Protein AF-T1CF72-F1 (afdb_monomer_lite)

Sequence (115 aa):
MRPLRALSLDLDDTLWPVEPAIAAAEASLHDWLHAHAPAVAAAWPPPAMRELRVRIAQHCPEIAHDFSAQRRLSLAHALRACGADEAQAEPAFEAFFAARNRVVLYDDALPALTR

InterPro domains:
  IPR036412 HAD-like superfamily [SSF56784] (4-114)

pLDDT: mean 96.73, std 4.15, range [68.44, 98.81]

Radius of gyration: 17.57 Å; chains: 1; bounding box: 34×33×55 Å

Secondary structure (DSSP, 8-state):
-PPP-------BTTTB-HHHHHHHHHHHHHHHHHHH-HHHHHHS-HHHHHHHHHHHHHH-GGGTT-HHHHHHHHHHHHHHHTT--GGGHHHHHHHHHHHHT-----TTHHHHHT-

Structure (mmCIF, N/CA/C/O backbone):
data_AF-T1CF72-F1
#
_entry.id   AF-T1CF72-F1
#
loop_
_atom_site.group_PDB
_atom_site.id
_atom_site.type_symbol
_atom_site.label_atom_id
_atom_site.label_alt_id
_atom_site.label_comp_id
_atom_site.label_asym_id
_atom_site.label_entity_id
_atom_site.label_seq_id
_atom_site.pdbx_PDB_ins_code
_atom_site.Cartn_x
_atom_site.Cartn_y
_atom_site.Cartn_z
_atom_site.occupancy
_atom_site.B_iso_or_equiv
_atom_site.auth_seq_id
_atom_site.auth_comp_id
_atom_site.auth_asym_id
_atom_site.auth_atom_id
_atom_site.pdbx_PDB_model_num
ATOM 1 N N . MET A 1 1 ? -17.288 19.754 35.972 1.00 68.44 1 MET A N 1
ATOM 2 C CA . MET A 1 1 ? -16.593 19.456 34.695 1.00 68.44 1 MET A CA 1
ATOM 3 C C . MET A 1 1 ? -17.600 19.573 33.560 1.00 68.44 1 MET A C 1
ATOM 5 O O . MET A 1 1 ? -18.758 19.247 33.787 1.00 68.44 1 MET A O 1
ATOM 9 N N . ARG A 1 2 ? -17.214 20.088 32.385 1.00 83.44 2 ARG A N 1
ATOM 10 C CA . ARG A 1 2 ? -18.114 20.132 31.215 1.00 83.44 2 ARG A CA 1
ATOM 11 C C . ARG A 1 2 ? -18.172 18.743 30.553 1.00 83.44 2 ARG A C 1
ATOM 13 O O . ARG A 1 2 ? -17.151 18.061 30.573 1.00 83.44 2 ARG A O 1
ATOM 20 N N . PRO A 1 3 ? -19.318 18.323 29.989 1.00 89.38 3 PRO A N 1
ATOM 21 C CA . PRO A 1 3 ? -19.439 17.018 29.340 1.00 89.38 3 PRO A CA 1
ATOM 22 C C . PRO A 1 3 ? -18.600 16.953 28.056 1.00 89.38 3 PRO A C 1
ATOM 24 O O . PRO A 1 3 ? -18.564 17.925 27.297 1.00 89.38 3 PRO A O 1
ATOM 27 N N . LEU A 1 4 ? -17.956 15.806 27.806 1.00 92.25 4 LEU A N 1
ATOM 28 C CA . LEU A 1 4 ? -17.297 15.509 26.531 1.00 92.25 4 LEU A CA 1
ATOM 29 C C . LEU A 1 4 ? -18.360 15.461 25.424 1.00 92.25 4 LEU A C 1
ATOM 31 O O . LEU A 1 4 ? -19.431 14.888 25.613 1.00 92.25 4 LEU A O 1
ATOM 35 N N . ARG A 1 5 ? -18.089 16.104 24.287 1.00 94.25 5 ARG A N 1
ATOM 36 C CA . ARG A 1 5 ? -19.055 16.227 23.180 1.00 94.25 5 ARG A CA 1
ATOM 37 C C . ARG A 1 5 ? -18.635 15.488 21.917 1.00 94.25 5 ARG A C 1
ATOM 39 O O . ARG A 1 5 ? -19.494 15.229 21.084 1.00 94.25 5 ARG A O 1
ATOM 46 N N . ALA A 1 6 ? -17.348 15.193 21.774 1.00 94.50 6 ALA A N 1
ATOM 47 C CA . ALA A 1 6 ? -16.785 14.523 20.614 1.00 94.50 6 ALA A CA 1
ATOM 48 C C . ALA A 1 6 ? -15.482 13.809 20.992 1.00 94.50 6 ALA A C 1
ATOM 50 O O . ALA A 1 6 ? -14.783 14.238 21.914 1.00 94.50 6 ALA A O 1
ATOM 51 N N . LEU A 1 7 ? -15.171 12.757 20.238 1.00 93.31 7 LEU A N 1
ATOM 52 C CA . LEU A 1 7 ? -13.917 12.017 20.268 1.00 93.31 7 LEU A CA 1
ATOM 53 C C . LEU A 1 7 ? -13.489 11.779 18.816 1.00 93.31 7 LEU A C 1
ATOM 55 O O . LEU A 1 7 ? -14.294 11.314 18.013 1.00 93.31 7 LEU A O 1
ATOM 59 N N . SER A 1 8 ? -12.247 12.114 18.479 1.00 96.00 8 SER A N 1
ATOM 60 C CA . SER A 1 8 ? -11.608 11.716 17.223 1.00 96.00 8 SER A CA 1
ATOM 61 C C . SER A 1 8 ? -10.592 10.627 17.524 1.00 96.00 8 SER A C 1
ATOM 63 O O . SER A 1 8 ? -9.811 10.773 18.465 1.00 96.00 8 SER A O 1
ATOM 65 N N . LEU A 1 9 ? -10.596 9.569 16.725 1.00 96.62 9 LEU A N 1
ATOM 66 C CA . LEU A 1 9 ? -9.673 8.453 16.857 1.00 96.62 9 LEU A CA 1
ATOM 67 C C . LEU A 1 9 ? -8.831 8.366 15.595 1.00 96.62 9 LEU A C 1
ATOM 69 O O . LEU A 1 9 ? -9.354 8.507 14.488 1.00 96.62 9 LEU A O 1
ATOM 73 N N . ASP A 1 10 ? -7.539 8.140 15.790 1.00 97.00 10 ASP A N 1
ATOM 74 C CA . ASP A 1 10 ? -6.690 7.634 14.725 1.00 97.00 10 ASP A CA 1
ATOM 75 C C . ASP A 1 10 ? -7.013 6.150 14.458 1.00 97.00 10 ASP A C 1
ATOM 77 O O . ASP A 1 10 ? -7.772 5.519 15.201 1.00 97.00 10 ASP A O 1
ATOM 81 N N . LEU A 1 11 ? -6.482 5.605 13.368 1.00 97.44 11 LEU A N 1
ATOM 82 C CA . LEU A 1 11 ? -6.747 4.243 12.921 1.00 97.44 11 LEU A CA 1
ATOM 83 C C . LEU A 1 11 ? -5.546 3.325 13.150 1.00 97.44 11 LEU A C 1
ATOM 85 O O . LE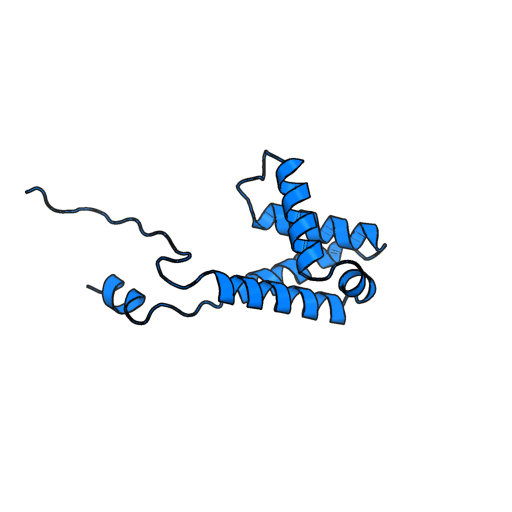U A 1 11 ? -5.612 2.398 13.959 1.00 97.44 11 LEU A O 1
ATOM 89 N N . ASP A 1 12 ? -4.462 3.581 12.422 1.00 97.62 12 ASP A N 1
ATOM 90 C CA . ASP A 1 12 ? -3.264 2.748 12.418 1.00 97.62 12 ASP A CA 1
ATOM 91 C C . ASP A 1 12 ? -2.579 2.816 13.791 1.00 97.62 12 ASP A C 1
ATOM 93 O O . ASP A 1 12 ? -2.424 3.884 14.374 1.00 97.62 12 ASP A O 1
ATOM 97 N N . ASP A 1 13 ? -2.245 1.655 14.353 1.00 97.94 13 ASP A N 1
ATOM 98 C CA . ASP A 1 13 ? -1.724 1.486 15.717 1.00 97.94 13 ASP A CA 1
ATOM 99 C C . ASP A 1 13 ? -2.628 2.045 16.837 1.00 97.94 13 ASP A C 1
ATOM 101 O O . ASP A 1 13 ? -2.227 2.094 17.999 1.00 97.94 13 ASP A O 1
ATOM 105 N N . THR A 1 14 ? -3.885 2.371 16.514 1.00 97.50 14 THR A N 1
ATOM 106 C CA . THR A 1 14 ? -4.930 2.757 17.476 1.00 97.50 14 THR A CA 1
ATOM 107 C C . THR A 1 14 ? -6.049 1.720 17.530 1.00 97.50 14 THR A C 1
ATOM 109 O O . THR A 1 14 ? -6.382 1.231 18.604 1.00 97.50 14 THR A O 1
ATOM 112 N N . LEU A 1 15 ? -6.624 1.350 16.382 1.00 97.88 15 LEU A N 1
ATOM 113 C CA . LEU A 1 15 ? -7.706 0.361 16.283 1.00 97.88 15 LEU A CA 1
ATOM 114 C C . LEU A 1 15 ? -7.213 -1.018 15.818 1.00 97.88 15 LEU A C 1
ATOM 116 O O . LEU A 1 15 ? -7.899 -2.017 16.036 1.00 97.88 15 LEU A O 1
ATOM 120 N N . TRP A 1 16 ? -6.044 -1.077 15.181 1.00 98.25 16 TRP A N 1
ATOM 121 C CA . TRP A 1 16 ? -5.377 -2.295 14.713 1.00 98.25 16 TRP A CA 1
ATOM 122 C C . TRP A 1 16 ? -3.863 -2.064 14.594 1.00 98.25 16 TRP A C 1
ATOM 124 O O . TRP A 1 16 ? -3.447 -0.920 14.402 1.00 98.25 16 TRP A O 1
ATOM 134 N N . PRO A 1 17 ? -3.025 -3.116 14.636 1.00 98.06 17 PRO A N 1
ATOM 135 C CA . PRO A 1 17 ? -1.603 -2.988 14.329 1.00 98.06 17 PRO A CA 1
ATOM 136 C C . PRO A 1 17 ? -1.393 -2.745 12.825 1.00 98.06 17 PRO A C 1
ATOM 138 O O . PRO A 1 17 ? -1.928 -3.477 11.986 1.00 98.06 17 PRO A O 1
ATOM 141 N N . VAL A 1 18 ? -0.605 -1.731 12.461 1.00 97.88 18 VAL A N 1
ATOM 142 C CA . VAL A 1 18 ? -0.425 -1.333 11.050 1.00 97.88 18 VAL A CA 1
ATOM 143 C C . VAL A 1 18 ? 0.522 -2.251 10.275 1.00 97.88 18 VAL A C 1
ATOM 145 O O . VAL A 1 18 ? 0.298 -2.528 9.094 1.00 97.88 18 VAL A O 1
ATOM 148 N N . GLU A 1 19 ? 1.577 -2.742 10.925 1.00 97.81 19 GLU A N 1
ATOM 149 C CA . GLU A 1 19 ? 2.673 -3.459 10.259 1.00 97.81 19 GLU A CA 1
ATOM 150 C C . GLU A 1 19 ? 2.205 -4.737 9.534 1.00 97.81 19 GLU A C 1
ATOM 152 O O . GLU A 1 19 ? 2.476 -4.846 8.331 1.00 97.81 19 GLU A O 1
ATOM 157 N N . PRO A 1 20 ? 1.390 -5.625 10.145 1.00 97.81 20 PRO A N 1
ATOM 158 C CA . PRO A 1 20 ? 0.900 -6.820 9.457 1.00 97.81 20 PRO A CA 1
ATOM 159 C C . PRO A 1 20 ? 0.002 -6.496 8.256 1.00 97.81 20 PRO A C 1
ATOM 161 O O . PRO A 1 20 ? 0.052 -7.188 7.237 1.00 97.81 20 PRO A O 1
ATOM 164 N N . ALA A 1 21 ? -0.801 -5.429 8.347 1.00 97.81 21 ALA A N 1
ATOM 165 C CA . ALA A 1 21 ? -1.681 -5.003 7.261 1.00 97.81 21 ALA A CA 1
ATOM 166 C C . ALA A 1 21 ? -0.879 -4.489 6.055 1.00 97.81 21 ALA A C 1
ATOM 168 O O . ALA A 1 21 ? -1.195 -4.812 4.908 1.00 97.81 21 ALA A O 1
ATOM 169 N N . ILE A 1 22 ? 0.191 -3.726 6.301 1.00 97.88 22 ILE A N 1
ATOM 170 C CA . ILE A 1 22 ? 1.087 -3.246 5.244 1.00 97.88 22 ILE A CA 1
ATOM 171 C C . ILE A 1 22 ? 1.882 -4.400 4.630 1.00 97.88 22 ILE A C 1
ATOM 173 O O . ILE A 1 22 ? 1.941 -4.491 3.403 1.00 97.88 22 ILE A O 1
ATOM 177 N N . ALA A 1 23 ? 2.430 -5.307 5.442 1.00 97.88 23 ALA A N 1
ATOM 178 C CA . ALA A 1 23 ? 3.168 -6.467 4.950 1.00 97.88 23 ALA A CA 1
ATOM 179 C C . ALA A 1 23 ? 2.295 -7.353 4.041 1.00 97.88 23 ALA A C 1
ATOM 181 O O . ALA A 1 23 ? 2.714 -7.712 2.938 1.00 97.88 23 ALA A O 1
ATOM 182 N N . ALA A 1 24 ? 1.053 -7.637 4.451 1.00 98.12 24 ALA A N 1
ATOM 183 C CA . ALA A 1 24 ? 0.096 -8.390 3.641 1.00 98.12 24 ALA A CA 1
ATOM 184 C C . ALA A 1 24 ? -0.277 -7.659 2.339 1.00 98.12 24 ALA A C 1
ATOM 186 O O . ALA A 1 24 ? -0.425 -8.289 1.290 1.00 98.12 24 ALA A O 1
ATOM 187 N N . ALA A 1 25 ? -0.409 -6.332 2.382 1.00 98.62 25 ALA A N 1
ATOM 188 C CA . ALA A 1 25 ? -0.709 -5.533 1.200 1.00 98.62 25 ALA A CA 1
ATOM 189 C C . ALA A 1 25 ? 0.438 -5.521 0.185 1.00 98.62 25 ALA A C 1
ATOM 191 O O . ALA A 1 25 ? 0.209 -5.648 -1.018 1.00 98.62 25 ALA A O 1
ATOM 192 N N . GLU A 1 26 ? 1.677 -5.404 0.655 1.00 98.44 26 GLU A N 1
ATOM 193 C CA . GLU A 1 26 ? 2.863 -5.439 -0.201 1.00 98.44 26 GLU A CA 1
ATOM 194 C C . GLU A 1 26 ? 3.108 -6.832 -0.791 1.00 98.44 26 GLU A C 1
ATOM 196 O O . GLU A 1 26 ? 3.501 -6.923 -1.953 1.00 98.44 26 GLU A O 1
ATOM 201 N N . ALA A 1 27 ? 2.811 -7.900 -0.043 1.00 98.44 27 ALA A N 1
ATOM 202 C CA . ALA A 1 27 ? 2.809 -9.263 -0.572 1.00 98.44 27 ALA A CA 1
ATOM 203 C C . ALA A 1 27 ? 1.746 -9.438 -1.671 1.00 98.44 27 ALA A C 1
ATOM 205 O O . ALA A 1 27 ? 2.082 -9.844 -2.776 1.00 98.44 27 ALA A O 1
ATOM 206 N N . SER A 1 28 ? 0.500 -9.016 -1.419 1.00 98.69 28 SER A N 1
ATOM 207 C CA . SER A 1 28 ? -0.600 -9.059 -2.400 1.00 98.69 28 SER A CA 1
ATOM 208 C C . SER A 1 28 ? -0.255 -8.319 -3.698 1.00 98.69 28 SER A C 1
ATOM 210 O O . SER A 1 28 ? -0.504 -8.812 -4.797 1.00 98.69 28 SER A O 1
ATOM 212 N N . LEU A 1 29 ? 0.373 -7.145 -3.583 1.00 98.75 29 LEU A N 1
ATOM 213 C CA . LEU A 1 29 ? 0.873 -6.399 -4.735 1.00 98.75 29 LEU A CA 1
ATOM 214 C C . LEU A 1 29 ? 1.956 -7.171 -5.496 1.00 98.75 29 LEU A C 1
ATOM 216 O O . LEU A 1 29 ? 1.930 -7.227 -6.724 1.00 98.75 29 LEU A O 1
ATOM 220 N N . HIS A 1 30 ? 2.927 -7.731 -4.779 1.00 98.69 30 HIS A N 1
ATOM 221 C CA . HIS A 1 30 ? 4.021 -8.465 -5.398 1.00 98.69 30 HIS A CA 1
ATOM 222 C C . HIS A 1 30 ? 3.529 -9.732 -6.106 1.00 98.69 30 HIS A C 1
ATOM 224 O O . HIS A 1 30 ? 3.935 -9.976 -7.239 1.00 98.69 30 HIS A O 1
ATOM 230 N N . ASP A 1 31 ? 2.597 -10.471 -5.504 1.00 98.69 31 ASP A N 1
ATOM 231 C CA . ASP A 1 31 ? 1.954 -11.639 -6.113 1.00 98.69 31 ASP A CA 1
ATOM 232 C C . ASP A 1 31 ? 1.182 -11.250 -7.379 1.00 98.69 31 ASP A C 1
ATOM 234 O O . ASP A 1 31 ? 1.282 -11.913 -8.415 1.00 98.69 31 ASP A O 1
ATOM 238 N N . TRP A 1 32 ? 0.456 -10.127 -7.331 1.00 98.69 32 TRP A N 1
ATOM 239 C CA . TRP A 1 32 ? -0.238 -9.598 -8.500 1.00 98.69 32 TRP A CA 1
ATOM 240 C C . TRP A 1 32 ? 0.745 -9.270 -9.630 1.00 98.69 32 TRP A C 1
ATOM 242 O O . TRP A 1 32 ? 0.538 -9.694 -10.770 1.00 98.69 32 TRP A O 1
ATOM 252 N N . LEU A 1 33 ? 1.844 -8.575 -9.321 1.00 98.62 33 LEU A N 1
ATOM 253 C CA . LEU A 1 33 ? 2.895 -8.265 -10.292 1.00 98.62 33 LEU A CA 1
ATOM 254 C C . LEU A 1 33 ? 3.556 -9.538 -10.823 1.00 98.62 33 LEU A C 1
ATOM 256 O O . LEU A 1 33 ? 3.843 -9.617 -12.011 1.00 98.62 33 LEU A O 1
ATOM 260 N N . HIS A 1 34 ? 3.770 -10.551 -9.989 1.00 98.38 34 HIS A N 1
ATOM 261 C CA . HIS A 1 34 ? 4.361 -11.813 -10.422 1.00 98.38 34 HIS A CA 1
ATOM 262 C C . HIS A 1 34 ? 3.474 -12.528 -11.453 1.00 98.38 34 HIS A C 1
ATOM 264 O O . HIS A 1 34 ? 3.984 -13.137 -12.394 1.00 98.38 34 HIS A O 1
ATOM 270 N N . ALA A 1 35 ? 2.151 -12.435 -11.308 1.00 98.31 35 ALA A N 1
ATOM 271 C CA . ALA A 1 35 ? 1.198 -13.037 -12.235 1.00 98.31 35 ALA A CA 1
ATOM 272 C C . ALA A 1 35 ? 1.027 -12.246 -13.548 1.00 98.31 35 ALA A C 1
ATOM 274 O O . ALA A 1 35 ? 0.877 -12.858 -14.604 1.00 98.31 35 ALA A O 1
ATOM 275 N N . HIS A 1 36 ? 1.056 -10.909 -13.502 1.00 98.00 36 HIS A N 1
ATOM 276 C CA . HIS A 1 36 ? 0.675 -10.061 -14.647 1.00 98.00 36 HIS A CA 1
ATOM 277 C C . HIS A 1 36 ? 1.852 -9.331 -15.310 1.00 98.00 36 HIS A C 1
ATOM 279 O O . HIS A 1 36 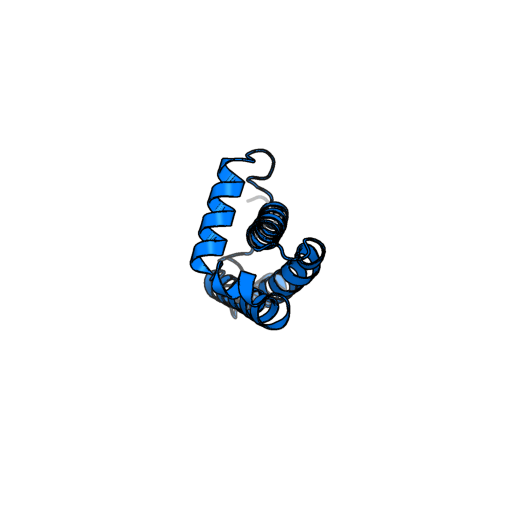? 1.795 -9.003 -16.493 1.00 98.00 36 HIS A O 1
ATOM 285 N N . ALA A 1 37 ? 2.931 -9.082 -14.570 1.00 97.69 37 ALA A N 1
ATOM 286 C CA . ALA A 1 37 ? 4.118 -8.361 -15.023 1.00 97.69 37 ALA A CA 1
ATOM 287 C C . ALA A 1 37 ? 5.397 -8.934 -14.368 1.00 97.69 37 ALA A C 1
ATOM 289 O O . ALA A 1 37 ? 6.086 -8.230 -13.623 1.00 97.69 37 ALA A O 1
ATOM 290 N N . PRO A 1 38 ? 5.757 -10.207 -14.630 1.00 98.00 38 PRO A N 1
ATOM 291 C CA . PRO A 1 38 ? 6.817 -10.911 -13.898 1.00 98.00 38 PRO A CA 1
ATOM 292 C C . PRO A 1 38 ? 8.189 -10.225 -13.975 1.00 98.00 38 PRO A C 1
ATOM 294 O O . PRO A 1 38 ? 8.948 -10.252 -13.009 1.00 98.00 38 PRO A O 1
ATOM 297 N N . ALA A 1 39 ? 8.498 -9.546 -15.087 1.00 98.19 39 ALA A N 1
ATOM 298 C CA . ALA A 1 39 ? 9.719 -8.748 -15.210 1.00 98.19 39 ALA A CA 1
ATOM 299 C C . ALA A 1 39 ? 9.760 -7.578 -14.206 1.00 98.19 39 ALA A C 1
ATOM 301 O O . ALA A 1 39 ? 10.812 -7.285 -13.639 1.00 98.19 39 ALA A O 1
ATOM 302 N N . VAL A 1 40 ? 8.611 -6.947 -13.941 1.00 98.56 40 VAL A N 1
ATOM 303 C CA . VAL A 1 40 ? 8.470 -5.873 -12.946 1.00 98.56 40 VAL A CA 1
ATOM 304 C C . VAL A 1 40 ? 8.592 -6.443 -11.541 1.00 98.56 40 VAL A C 1
ATOM 306 O O . VAL A 1 40 ? 9.312 -5.874 -10.729 1.00 98.56 40 VAL A O 1
ATOM 309 N N . ALA A 1 41 ? 7.949 -7.582 -11.260 1.00 98.44 41 ALA A N 1
ATOM 310 C CA . ALA A 1 41 ? 8.065 -8.251 -9.964 1.00 98.44 41 ALA A CA 1
ATOM 311 C C . ALA A 1 41 ? 9.524 -8.599 -9.630 1.00 98.44 41 ALA A C 1
ATOM 313 O O . ALA A 1 41 ? 9.979 -8.340 -8.517 1.00 98.44 41 ALA A O 1
ATOM 314 N N . ALA A 1 42 ? 10.274 -9.124 -10.603 1.00 98.44 42 ALA A N 1
ATOM 315 C CA . ALA A 1 42 ? 11.682 -9.464 -10.429 1.00 98.44 42 ALA A CA 1
ATOM 316 C C . ALA A 1 42 ? 12.574 -8.227 -10.213 1.00 98.44 42 ALA A C 1
ATOM 318 O O . ALA A 1 42 ? 13.470 -8.256 -9.372 1.00 98.44 42 ALA A O 1
ATOM 319 N N . ALA A 1 43 ? 12.333 -7.140 -10.954 1.00 98.31 43 ALA A N 1
ATOM 320 C CA . ALA A 1 43 ? 13.116 -5.907 -10.848 1.00 98.31 43 ALA A CA 1
ATOM 321 C C . ALA A 1 43 ? 12.778 -5.075 -9.599 1.00 98.31 43 ALA A C 1
ATOM 323 O O . ALA A 1 43 ? 13.636 -4.363 -9.075 1.00 98.31 43 ALA A O 1
ATOM 324 N N . TRP A 1 44 ? 11.538 -5.168 -9.115 1.00 98.31 44 TRP A N 1
ATOM 325 C CA . TRP A 1 44 ? 11.004 -4.357 -8.024 1.00 98.31 44 TRP A CA 1
ATOM 326 C C . TRP A 1 44 ? 10.393 -5.229 -6.917 1.00 98.31 44 TRP A C 1
ATOM 328 O O . TRP A 1 44 ? 9.175 -5.200 -6.700 1.00 98.31 44 TRP A O 1
ATOM 338 N N . PRO A 1 45 ? 11.217 -5.989 -6.169 1.00 98.12 45 PRO A N 1
ATOM 339 C CA . PRO A 1 45 ? 10.749 -6.687 -4.976 1.00 98.12 45 PRO A CA 1
ATOM 340 C C . PRO A 1 45 ? 10.240 -5.684 -3.920 1.00 98.12 45 PRO A C 1
ATOM 342 O O . PRO A 1 45 ? 10.596 -4.500 -3.976 1.00 98.12 45 PRO A O 1
ATOM 345 N N . PRO A 1 46 ? 9.455 -6.119 -2.912 1.00 97.88 46 PRO A N 1
ATOM 346 C CA . PRO A 1 46 ? 8.816 -5.207 -1.960 1.00 97.88 46 PRO A CA 1
ATOM 347 C C . PRO A 1 46 ? 9.748 -4.155 -1.326 1.00 97.88 46 PRO A C 1
ATOM 349 O O . PRO A 1 46 ? 9.365 -2.984 -1.308 1.00 97.88 46 PRO A O 1
ATOM 352 N N . PRO A 1 47 ? 10.986 -4.477 -0.883 1.00 97.88 47 PRO A N 1
ATOM 353 C CA . PRO A 1 47 ? 11.911 -3.459 -0.376 1.00 97.88 47 PRO A CA 1
ATOM 354 C C . PRO A 1 47 ? 12.250 -2.372 -1.410 1.00 97.88 47 PRO A C 1
ATOM 356 O O . PRO A 1 47 ? 12.182 -1.187 -1.094 1.00 97.88 47 PRO A O 1
ATOM 359 N N . ALA A 1 48 ? 12.517 -2.753 -2.662 1.00 98.25 48 ALA A N 1
ATOM 360 C CA . ALA A 1 48 ? 12.826 -1.810 -3.737 1.00 98.25 48 ALA A CA 1
ATOM 361 C C . ALA A 1 48 ? 11.617 -0.929 -4.097 1.00 98.25 48 ALA A C 1
ATOM 363 O O . ALA A 1 48 ? 11.771 0.263 -4.367 1.00 98.25 48 ALA A O 1
ATOM 364 N N . MET A 1 49 ? 10.401 -1.486 -4.051 1.00 98.19 49 MET A N 1
ATOM 365 C CA . MET A 1 49 ? 9.169 -0.722 -4.269 1.00 98.19 49 MET A CA 1
ATOM 366 C C . MET A 1 49 ? 8.918 0.295 -3.141 1.00 98.19 49 MET A C 1
ATOM 368 O O . MET A 1 49 ? 8.484 1.420 -3.402 1.00 98.19 49 MET A O 1
ATOM 372 N N . ARG A 1 50 ? 9.237 -0.054 -1.884 1.00 97.44 50 ARG A N 1
ATOM 373 C CA . ARG A 1 50 ? 9.192 0.893 -0.753 1.00 97.44 50 ARG A CA 1
ATOM 374 C C . ARG A 1 50 ? 10.175 2.040 -0.953 1.00 97.44 50 ARG A C 1
ATOM 376 O O . ARG A 1 50 ? 9.792 3.196 -0.789 1.00 97.44 50 ARG A O 1
ATOM 383 N N . GLU A 1 51 ? 11.412 1.739 -1.336 1.00 98.06 51 GLU A N 1
ATOM 384 C CA . GLU A 1 51 ? 12.425 2.759 -1.619 1.00 98.06 51 GLU A CA 1
ATOM 385 C C . GLU A 1 51 ? 12.017 3.668 -2.783 1.00 98.06 51 GLU A C 1
ATOM 387 O O . GLU A 1 51 ? 12.183 4.885 -2.702 1.00 98.06 51 GLU A O 1
ATOM 392 N N . LEU A 1 52 ? 11.438 3.104 -3.849 1.00 97.88 52 LEU A N 1
ATOM 393 C CA . LEU A 1 52 ? 10.912 3.880 -4.972 1.00 97.88 52 LEU A CA 1
ATOM 394 C C . LEU A 1 52 ? 9.824 4.858 -4.519 1.00 97.88 52 LEU A C 1
ATOM 396 O O . LEU A 1 52 ? 9.881 6.036 -4.870 1.00 97.88 52 LEU A O 1
ATOM 400 N N . ARG A 1 53 ? 8.882 4.400 -3.691 1.00 97.50 53 ARG A N 1
ATOM 401 C CA . ARG A 1 53 ? 7.843 5.261 -3.117 1.00 97.50 53 ARG A CA 1
ATOM 402 C C . ARG A 1 53 ? 8.434 6.407 -2.298 1.00 97.50 53 ARG A C 1
ATOM 404 O O . ARG A 1 53 ? 7.990 7.542 -2.446 1.00 97.50 53 ARG A O 1
ATOM 411 N N . VAL A 1 54 ? 9.437 6.127 -1.460 1.00 96.44 54 VAL A N 1
ATOM 412 C CA . VAL A 1 54 ? 10.131 7.160 -0.669 1.00 96.44 54 VAL A CA 1
ATOM 413 C C . VAL A 1 54 ? 10.781 8.196 -1.585 1.00 96.44 54 VAL A C 1
ATOM 415 O O . VAL A 1 54 ? 10.608 9.393 -1.363 1.00 96.44 54 VAL A O 1
ATOM 418 N N . ARG A 1 55 ? 11.461 7.762 -2.655 1.00 97.00 55 ARG A N 1
ATOM 419 C CA . ARG A 1 55 ? 12.025 8.688 -3.648 1.00 97.00 55 ARG A CA 1
ATOM 420 C C . ARG A 1 55 ? 10.939 9.531 -4.309 1.00 97.00 55 ARG A C 1
ATOM 422 O O . ARG A 1 55 ? 11.123 10.734 -4.437 1.00 97.00 55 ARG A O 1
ATOM 429 N N . ILE A 1 56 ? 9.810 8.945 -4.699 1.00 96.25 56 ILE A N 1
ATOM 430 C CA . ILE A 1 56 ? 8.698 9.700 -5.298 1.00 96.25 56 ILE A CA 1
ATOM 431 C C . ILE A 1 56 ? 8.163 10.758 -4.333 1.00 96.25 56 ILE A C 1
ATOM 433 O O . ILE A 1 56 ? 8.022 11.909 -4.730 1.00 96.25 56 ILE A O 1
ATOM 437 N N . ALA A 1 57 ? 7.950 10.419 -3.060 1.00 95.19 57 ALA A N 1
ATOM 438 C CA . ALA A 1 57 ? 7.493 11.383 -2.057 1.00 95.19 57 ALA A CA 1
ATOM 439 C C . ALA A 1 57 ? 8.472 12.559 -1.866 1.00 95.19 57 ALA A C 1
ATOM 441 O O . ALA A 1 57 ? 8.046 13.685 -1.628 1.00 95.19 57 ALA A O 1
ATOM 442 N N . GLN A 1 58 ? 9.780 12.312 -1.999 1.00 96.06 58 GLN A N 1
ATOM 443 C CA . GLN A 1 58 ? 10.808 13.357 -1.931 1.00 96.06 58 GLN A CA 1
ATOM 444 C C . GLN A 1 58 ? 10.811 14.278 -3.161 1.00 96.06 58 GLN A C 1
ATOM 446 O O . GLN A 1 58 ? 11.094 15.465 -3.023 1.00 96.06 58 GLN A O 1
ATOM 451 N N . HIS A 1 59 ? 10.514 13.747 -4.351 1.00 96.38 59 HIS A N 1
ATOM 452 C CA . HIS A 1 59 ? 10.526 14.515 -5.604 1.00 96.38 59 HIS A CA 1
ATOM 453 C C . HIS A 1 59 ? 9.178 15.181 -5.927 1.00 96.38 59 HIS A C 1
ATOM 455 O O . HIS A 1 59 ? 9.150 16.109 -6.731 1.00 96.38 59 HIS A O 1
ATOM 461 N N . CYS A 1 60 ? 8.089 14.734 -5.298 1.00 95.50 60 CYS A N 1
ATOM 462 C CA . CYS A 1 60 ? 6.729 15.242 -5.485 1.00 95.50 60 CYS A CA 1
ATOM 463 C C . CYS A 1 60 ? 6.136 15.685 -4.129 1.00 95.50 60 CYS A C 1
ATOM 465 O O . CYS A 1 60 ? 5.252 15.009 -3.585 1.00 95.50 60 CYS A O 1
ATOM 467 N N . PRO A 1 61 ? 6.639 16.783 -3.525 1.00 94.50 61 PRO A N 1
ATOM 468 C CA . PRO A 1 61 ? 6.209 17.234 -2.199 1.00 94.50 61 PRO A CA 1
ATOM 469 C C . PRO A 1 61 ? 4.707 17.556 -2.117 1.00 94.50 61 PRO A C 1
ATOM 471 O O . PRO A 1 61 ? 4.104 17.433 -1.052 1.00 94.50 61 PRO A O 1
ATOM 474 N N . GLU A 1 62 ? 4.076 17.915 -3.235 1.00 96.62 62 GLU A N 1
ATOM 475 C CA . GLU A 1 62 ? 2.644 18.191 -3.348 1.00 96.62 62 GLU A CA 1
ATOM 476 C C . GLU A 1 62 ? 1.758 16.976 -3.030 1.00 96.62 62 GLU A C 1
ATOM 478 O O . GLU A 1 62 ? 0.642 17.151 -2.547 1.00 96.62 62 GLU A O 1
ATOM 483 N N . ILE A 1 63 ? 2.268 15.754 -3.217 1.00 96.25 63 ILE A N 1
ATOM 484 C CA . ILE A 1 63 ? 1.582 14.498 -2.869 1.00 96.25 63 ILE A CA 1
ATOM 485 C C . ILE A 1 63 ? 2.233 13.781 -1.681 1.00 96.25 63 ILE A C 1
ATOM 487 O O . ILE A 1 63 ? 1.938 12.612 -1.434 1.00 96.25 63 ILE A O 1
ATOM 491 N N . ALA A 1 64 ? 3.107 14.439 -0.912 1.00 91.69 64 ALA A N 1
ATOM 492 C CA . ALA A 1 64 ? 3.788 13.813 0.228 1.00 91.69 64 ALA A CA 1
ATOM 493 C C . ALA A 1 64 ? 2.814 13.248 1.286 1.00 91.69 64 ALA A C 1
ATOM 495 O O . ALA A 1 64 ? 3.137 12.284 1.977 1.00 91.69 64 ALA A O 1
ATOM 496 N N . HIS A 1 65 ? 1.609 13.814 1.374 1.00 92.88 65 HIS A N 1
ATOM 497 C CA . HIS A 1 65 ? 0.532 13.366 2.258 1.00 92.88 65 HIS A CA 1
ATOM 498 C C . HIS A 1 65 ? -0.400 12.318 1.617 1.00 92.88 65 HIS A C 1
ATOM 500 O O . HIS A 1 65 ? -1.172 11.675 2.325 1.00 92.88 65 HIS A O 1
ATOM 506 N N . ASP A 1 66 ? -0.338 12.124 0.296 1.00 97.50 66 ASP A N 1
ATOM 507 C CA . ASP A 1 66 ? -1.197 11.19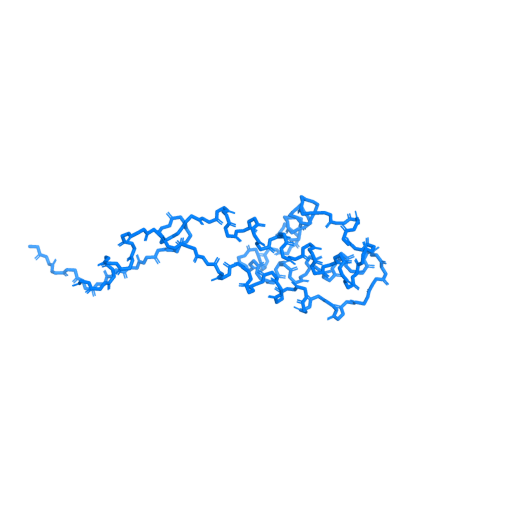7 -0.444 1.00 97.50 66 ASP A CA 1
ATOM 508 C C . ASP A 1 66 ? -0.440 9.906 -0.786 1.00 97.50 66 ASP A C 1
ATOM 510 O O . ASP A 1 66 ? 0.143 9.724 -1.861 1.00 97.50 66 ASP A O 1
ATOM 514 N N . PHE A 1 67 ? -0.466 8.964 0.155 1.00 95.88 67 PHE A N 1
ATOM 515 C CA . PHE A 1 67 ? 0.184 7.663 0.004 1.00 95.88 67 PHE A CA 1
ATOM 516 C C . PHE A 1 67 ? -0.390 6.808 -1.134 1.00 95.88 67 PHE A C 1
ATOM 518 O O . PHE A 1 67 ? 0.321 5.918 -1.625 1.00 95.88 67 PHE A O 1
ATOM 525 N N . SER A 1 68 ? -1.637 7.058 -1.545 1.00 97.88 68 SER A N 1
ATOM 526 C CA . SER A 1 68 ? -2.297 6.363 -2.653 1.00 97.88 68 SER A CA 1
ATOM 527 C C . SER A 1 68 ? -1.784 6.888 -3.990 1.00 97.88 68 SER A C 1
ATOM 529 O O . SER A 1 68 ? -1.365 6.096 -4.835 1.00 97.88 68 SER A O 1
ATOM 531 N N . ALA A 1 69 ? -1.714 8.213 -4.157 1.00 98.00 69 ALA A N 1
ATOM 532 C CA . ALA A 1 69 ? -1.068 8.831 -5.312 1.00 98.00 69 ALA A CA 1
ATOM 533 C C . ALA A 1 69 ? 0.396 8.391 -5.425 1.00 98.00 69 ALA A C 1
ATOM 535 O O . ALA A 1 69 ? 0.800 7.886 -6.472 1.00 98.00 69 ALA A O 1
ATOM 536 N N . GLN A 1 70 ? 1.168 8.455 -4.334 1.00 98.12 70 GLN A N 1
ATOM 537 C CA . GLN A 1 70 ? 2.553 7.971 -4.328 1.00 98.12 70 GLN A CA 1
ATOM 538 C C . GLN A 1 70 ? 2.666 6.513 -4.791 1.00 98.12 70 GLN A C 1
ATOM 540 O O . GLN A 1 70 ? 3.580 6.181 -5.546 1.00 98.12 70 GLN A O 1
ATOM 545 N N . ARG A 1 71 ? 1.750 5.626 -4.362 1.00 98.25 71 ARG A N 1
ATOM 546 C CA . ARG A 1 71 ? 1.740 4.218 -4.797 1.00 98.25 71 ARG A CA 1
ATOM 547 C C . ARG A 1 71 ? 1.502 4.106 -6.300 1.00 98.25 71 ARG A C 1
ATOM 549 O O . ARG A 1 71 ? 2.281 3.439 -6.971 1.00 98.25 71 ARG A O 1
ATOM 556 N N . ARG A 1 72 ? 0.465 4.768 -6.821 1.00 98.56 72 ARG A N 1
ATOM 557 C CA . ARG A 1 72 ? 0.116 4.740 -8.250 1.00 98.56 72 ARG A CA 1
ATOM 558 C C . ARG A 1 72 ? 1.257 5.260 -9.118 1.00 98.56 72 ARG A C 1
ATOM 560 O O . ARG A 1 72 ? 1.630 4.607 -10.088 1.00 98.56 72 ARG A O 1
ATOM 567 N N . LEU A 1 73 ? 1.886 6.366 -8.718 1.00 98.19 73 LEU A N 1
ATOM 568 C CA . LEU A 1 73 ? 3.075 6.888 -9.395 1.00 98.19 73 LEU A CA 1
ATOM 569 C C . LEU A 1 73 ? 4.265 5.921 -9.327 1.00 98.19 73 LEU A C 1
ATOM 571 O O . LEU A 1 73 ? 4.974 5.764 -10.319 1.00 98.19 73 LEU A O 1
ATOM 575 N N . SER A 1 74 ? 4.469 5.238 -8.194 1.00 98.44 74 SER A N 1
ATOM 576 C CA . SER A 1 74 ? 5.525 4.219 -8.057 1.00 98.44 74 SER A CA 1
ATOM 577 C C . SER A 1 74 ? 5.301 3.052 -9.011 1.00 98.44 74 SER A C 1
ATOM 579 O O . SER A 1 74 ? 6.237 2.610 -9.672 1.00 98.44 74 SER A O 1
ATOM 581 N N . LEU A 1 75 ? 4.056 2.590 -9.128 1.00 98.75 75 LEU A N 1
ATOM 582 C CA . LEU A 1 75 ? 3.681 1.501 -10.024 1.00 98.75 75 LEU A CA 1
ATOM 583 C C . LEU A 1 75 ? 3.869 1.891 -11.489 1.00 98.75 75 LEU A C 1
ATOM 585 O O . LEU A 1 75 ? 4.532 1.161 -12.220 1.00 98.75 75 LEU A O 1
ATOM 589 N N . ALA A 1 76 ? 3.378 3.062 -11.898 1.00 98.50 76 ALA A N 1
ATOM 590 C CA . ALA A 1 76 ? 3.582 3.569 -13.254 1.00 98.50 76 ALA A CA 1
ATOM 591 C C . ALA A 1 76 ? 5.078 3.705 -13.594 1.00 98.50 76 ALA A C 1
ATOM 593 O O . ALA A 1 76 ? 5.513 3.299 -14.670 1.00 98.50 76 ALA A O 1
ATOM 594 N N . HIS A 1 77 ? 5.891 4.207 -12.655 1.00 98.44 77 HIS A N 1
ATOM 595 C CA . HIS A 1 77 ? 7.341 4.289 -12.828 1.00 98.44 77 HIS A CA 1
ATOM 596 C C . HIS A 1 77 ? 7.982 2.906 -13.008 1.00 98.44 77 HIS A C 1
ATOM 598 O O . HIS A 1 77 ? 8.759 2.714 -13.942 1.00 98.44 77 HIS A O 1
ATOM 604 N N . ALA A 1 78 ? 7.660 1.946 -12.138 1.00 98.56 78 ALA A N 1
ATOM 605 C CA . ALA A 1 78 ? 8.209 0.593 -12.191 1.00 98.56 78 ALA A CA 1
ATOM 606 C C . ALA A 1 78 ? 7.819 -0.141 -13.486 1.00 98.56 78 ALA A C 1
ATOM 608 O O . ALA A 1 78 ? 8.673 -0.760 -14.120 1.00 98.56 78 ALA A O 1
ATOM 609 N N . LEU A 1 79 ? 6.556 -0.017 -13.911 1.00 98.69 79 LEU A N 1
ATOM 610 C CA . LEU A 1 79 ? 6.049 -0.574 -15.169 1.00 98.69 79 LEU A CA 1
ATOM 611 C C . LEU A 1 79 ? 6.809 0.003 -16.368 1.00 98.69 79 LEU A C 1
ATOM 613 O O . LEU A 1 79 ? 7.382 -0.755 -17.153 1.00 98.69 79 LEU A O 1
ATOM 617 N N . ARG A 1 80 ? 6.911 1.335 -16.456 1.00 98.50 80 ARG A N 1
ATOM 618 C CA . ARG A 1 80 ? 7.638 2.022 -17.533 1.00 98.50 80 ARG A CA 1
ATOM 619 C C . ARG A 1 80 ? 9.117 1.641 -17.571 1.00 98.50 80 ARG A C 1
ATOM 621 O O . ARG A 1 80 ? 9.654 1.396 -18.648 1.00 98.50 80 ARG A O 1
ATOM 628 N N . ALA A 1 81 ? 9.772 1.556 -16.412 1.00 98.12 81 ALA A N 1
ATOM 629 C CA . ALA A 1 81 ? 11.185 1.187 -16.306 1.00 98.12 81 ALA A CA 1
ATOM 630 C C . ALA A 1 81 ? 11.474 -0.228 -16.836 1.00 98.12 81 ALA A C 1
ATOM 632 O O . ALA A 1 81 ? 12.578 -0.495 -17.306 1.00 98.12 81 ALA A O 1
ATOM 633 N N . CYS A 1 82 ? 10.483 -1.120 -16.796 1.00 98.25 82 CYS A N 1
ATOM 634 C CA . CYS A 1 82 ? 10.575 -2.477 -17.327 1.00 98.25 82 CYS A CA 1
ATOM 635 C C . CYS A 1 82 ? 9.961 -2.633 -18.732 1.00 98.25 82 CYS A C 1
ATOM 637 O O . CYS A 1 82 ? 9.897 -3.754 -19.232 1.00 98.25 82 CYS A O 1
ATOM 639 N N . GLY A 1 83 ? 9.490 -1.550 -19.363 1.00 97.88 83 GLY A N 1
ATOM 640 C CA . GLY A 1 83 ? 8.808 -1.601 -20.662 1.00 97.88 83 GLY A CA 1
ATOM 641 C C . GLY A 1 83 ? 7.450 -2.316 -20.633 1.00 97.88 83 GLY A C 1
ATOM 642 O O . GLY A 1 83 ? 6.995 -2.798 -21.668 1.00 97.88 83 GLY A O 1
ATOM 643 N N . ALA A 1 84 ? 6.825 -2.422 -19.458 1.00 97.62 84 ALA A N 1
ATOM 644 C CA . ALA A 1 84 ? 5.501 -3.004 -19.281 1.00 97.62 84 ALA A CA 1
ATOM 645 C C . ALA A 1 84 ? 4.391 -1.963 -19.507 1.00 97.62 84 ALA A C 1
ATOM 647 O O . ALA A 1 84 ? 4.624 -0.756 -19.447 1.00 97.62 84 ALA A O 1
ATOM 648 N N . ASP A 1 85 ? 3.172 -2.446 -19.748 1.00 97.06 85 ASP A N 1
ATOM 649 C CA . ASP A 1 85 ? 1.987 -1.608 -19.932 1.00 97.06 85 ASP A CA 1
ATOM 650 C C . ASP A 1 85 ? 1.636 -0.840 -18.645 1.00 97.06 85 ASP A C 1
ATOM 652 O O . ASP A 1 85 ? 1.297 -1.431 -17.620 1.00 97.06 85 ASP A O 1
ATOM 656 N N . GLU A 1 86 ? 1.692 0.492 -18.699 1.00 97.12 86 GLU A N 1
ATOM 657 C CA . GLU A 1 86 ? 1.374 1.363 -17.564 1.00 97.12 86 GLU A CA 1
ATOM 658 C C . GLU A 1 86 ? -0.098 1.276 -17.132 1.00 97.12 86 GLU A C 1
ATOM 660 O O . GLU A 1 86 ? -0.404 1.579 -15.978 1.00 97.12 86 GLU A O 1
ATOM 665 N N . ALA A 1 87 ? -1.009 0.802 -17.994 1.00 96.25 87 ALA A N 1
ATOM 666 C CA . ALA A 1 87 ? -2.410 0.591 -17.623 1.00 96.25 87 ALA A CA 1
ATOM 667 C C . ALA A 1 87 ? -2.580 -0.470 -16.517 1.00 96.25 87 ALA A C 1
ATOM 669 O O . ALA A 1 87 ? -3.604 -0.496 -15.834 1.00 96.25 87 ALA A O 1
ATOM 670 N N . GLN A 1 88 ? -1.557 -1.299 -16.283 1.00 97.69 88 GLN A N 1
ATOM 671 C CA . GLN A 1 88 ? -1.505 -2.257 -15.178 1.00 97.69 88 GLN A CA 1
ATOM 672 C C . GLN A 1 88 ? -1.308 -1.597 -13.799 1.00 97.69 88 GLN A C 1
ATOM 674 O O . GLN A 1 88 ? -1.454 -2.271 -12.779 1.00 97.69 88 GLN A O 1
ATOM 679 N N . ALA A 1 89 ? -1.009 -0.293 -13.731 1.00 98.38 89 ALA A N 1
ATOM 680 C CA . ALA A 1 89 ? -0.785 0.402 -12.464 1.00 98.38 89 ALA A CA 1
ATOM 681 C C . ALA A 1 89 ? -2.033 0.426 -11.569 1.00 98.38 89 ALA A C 1
ATOM 683 O O . ALA A 1 89 ? -1.915 0.186 -10.368 1.00 98.38 89 ALA A O 1
ATOM 684 N N . GLU A 1 90 ? -3.217 0.685 -12.133 1.00 98.50 90 GLU A N 1
ATOM 685 C C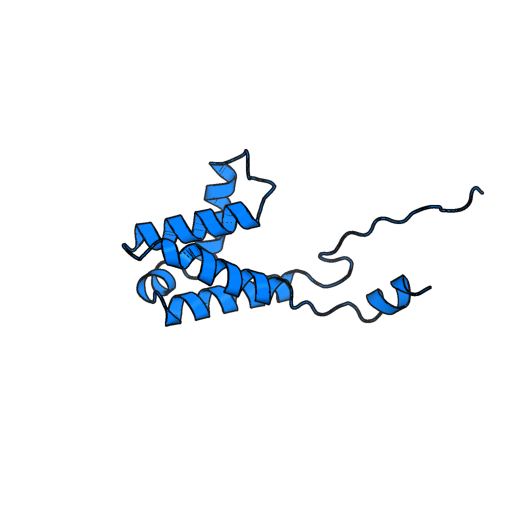A . GLU A 1 90 ? -4.453 0.757 -11.341 1.00 98.50 90 GLU A CA 1
ATOM 686 C C . GLU A 1 90 ? -4.884 -0.625 -10.823 1.00 98.50 90 GLU A C 1
ATOM 688 O O . GLU A 1 90 ? -5.078 -0.762 -9.618 1.00 98.50 90 GLU A O 1
ATOM 693 N N . PRO A 1 91 ? -4.936 -1.695 -11.645 1.00 98.50 91 PRO A N 1
ATOM 694 C CA . PRO A 1 91 ? -5.226 -3.038 -11.138 1.00 98.50 91 PRO A CA 1
ATOM 695 C C . PRO A 1 91 ? -4.234 -3.526 -10.069 1.00 98.50 91 PRO A C 1
ATOM 697 O O . PRO A 1 91 ? -4.643 -4.137 -9.080 1.00 98.50 91 PRO A O 1
ATOM 700 N N . ALA A 1 92 ? -2.940 -3.222 -10.224 1.00 98.56 92 ALA A N 1
ATOM 701 C CA . ALA A 1 92 ? -1.929 -3.521 -9.211 1.00 98.56 92 ALA A CA 1
ATOM 702 C C . ALA A 1 92 ? -2.181 -2.742 -7.908 1.00 98.56 92 ALA A C 1
ATOM 704 O O . ALA A 1 92 ? -2.079 -3.295 -6.809 1.00 98.56 92 ALA A O 1
ATOM 705 N N . PHE A 1 93 ? -2.534 -1.458 -8.022 1.00 98.81 93 PHE A N 1
ATOM 706 C CA . PHE A 1 93 ? -2.902 -0.627 -6.881 1.00 98.81 93 PHE A CA 1
ATOM 707 C C . PHE A 1 93 ? -4.135 -1.174 -6.158 1.00 98.81 93 PHE A C 1
ATOM 709 O O . PHE A 1 93 ? -4.114 -1.264 -4.935 1.00 98.81 93 PHE A O 1
ATOM 716 N N . GLU A 1 94 ? -5.167 -1.605 -6.879 1.00 98.69 94 GLU A N 1
ATOM 717 C CA . GLU A 1 94 ? -6.372 -2.185 -6.281 1.00 98.69 94 GLU A CA 1
ATOM 718 C C . GLU A 1 94 ? -6.071 -3.485 -5.519 1.00 98.69 94 GLU A C 1
ATOM 720 O O . GLU A 1 94 ? -6.568 -3.683 -4.407 1.00 98.69 94 GLU A O 1
ATOM 725 N N . ALA A 1 95 ? -5.179 -4.338 -6.038 1.00 98.56 95 ALA A N 1
ATOM 726 C CA . ALA A 1 95 ? -4.723 -5.537 -5.328 1.00 98.56 95 ALA A CA 1
ATOM 727 C C . ALA A 1 95 ? -4.001 -5.204 -4.007 1.00 98.56 95 ALA 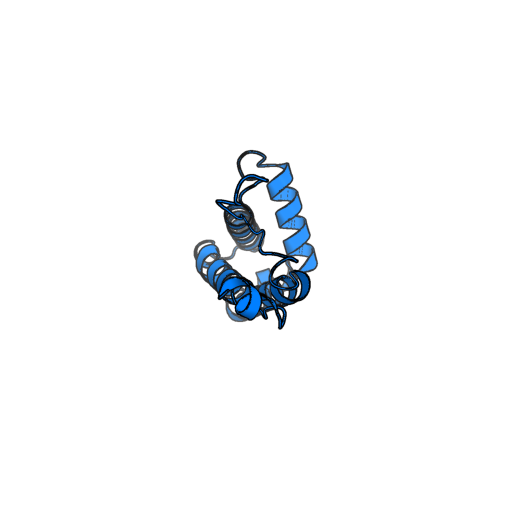A C 1
ATOM 729 O O . ALA A 1 95 ? -4.197 -5.890 -2.996 1.00 98.56 95 ALA A O 1
ATOM 730 N N . PHE A 1 96 ? -3.195 -4.138 -3.995 1.00 98.69 96 PHE A N 1
ATOM 731 C CA . PHE A 1 96 ? -2.592 -3.594 -2.776 1.00 98.69 96 PHE A CA 1
ATOM 732 C C . PHE A 1 96 ? -3.662 -3.026 -1.831 1.00 98.69 96 PHE A C 1
ATOM 734 O O . PHE A 1 96 ? -3.692 -3.345 -0.642 1.00 98.69 96 PHE A O 1
ATOM 741 N N . PHE A 1 97 ? -4.541 -2.168 -2.348 1.00 98.50 97 PHE A N 1
ATOM 742 C CA . PHE A 1 9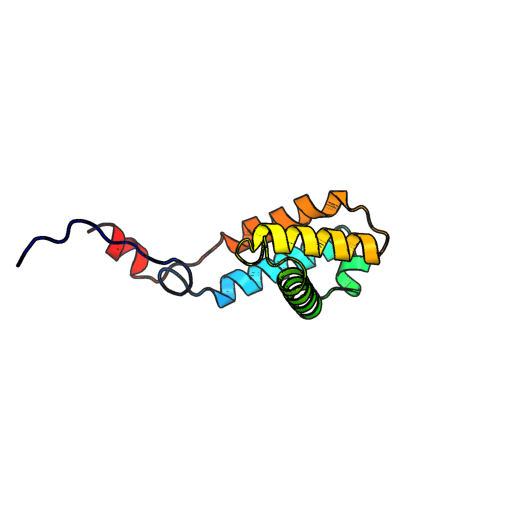7 ? -5.477 -1.376 -1.559 1.00 98.50 97 PHE A CA 1
ATOM 743 C C . PHE A 1 97 ? -6.536 -2.251 -0.888 1.00 98.50 97 PHE A C 1
ATOM 745 O O . PHE A 1 97 ? -6.803 -2.088 0.304 1.00 98.50 97 PHE A O 1
ATOM 752 N N . ALA A 1 98 ? -7.068 -3.245 -1.602 1.00 98.50 98 ALA A N 1
ATOM 753 C CA . ALA A 1 98 ? -7.974 -4.233 -1.030 1.00 98.50 98 ALA A CA 1
ATOM 754 C C . ALA A 1 98 ? -7.317 -4.989 0.134 1.00 98.50 98 ALA A C 1
ATOM 756 O O . ALA A 1 98 ? -7.936 -5.178 1.178 1.00 98.50 98 ALA A O 1
ATOM 757 N N . ALA A 1 99 ? -6.049 -5.384 -0.010 1.00 98.38 99 ALA A N 1
ATOM 758 C CA . ALA A 1 99 ? -5.314 -6.062 1.050 1.00 98.38 99 ALA A CA 1
ATOM 759 C C . ALA A 1 99 ? -5.005 -5.143 2.246 1.00 98.38 99 ALA A C 1
ATOM 761 O O . ALA A 1 99 ? -5.203 -5.567 3.380 1.00 98.38 99 ALA A O 1
ATOM 762 N N . ARG A 1 100 ? -4.627 -3.875 2.022 1.00 98.19 100 ARG A N 1
ATOM 763 C CA . ARG A 1 100 ? -4.364 -2.893 3.097 1.00 98.19 100 ARG A CA 1
ATOM 764 C C . ARG A 1 100 ? -5.587 -2.621 3.971 1.00 98.19 100 ARG A C 1
ATOM 766 O O . ARG A 1 100 ? -5.444 -2.258 5.138 1.00 98.19 100 ARG A O 1
ATOM 773 N N . ASN A 1 101 ? -6.785 -2.742 3.405 1.00 97.62 101 ASN A N 1
ATOM 774 C CA . ASN A 1 101 ? -8.040 -2.533 4.128 1.00 97.62 101 ASN A CA 1
ATOM 775 C C . ASN A 1 101 ? -8.565 -3.809 4.816 1.00 97.62 101 ASN A C 1
ATOM 777 O O . ASN A 1 101 ? -9.542 -3.739 5.558 1.00 97.62 101 ASN A O 1
ATOM 781 N N . ARG A 1 102 ? -7.915 -4.969 4.633 1.00 97.88 102 ARG A N 1
ATOM 782 C CA . ARG A 1 102 ? -8.197 -6.191 5.405 1.00 97.88 102 ARG A CA 1
ATOM 783 C C . ARG A 1 102 ? -7.391 -6.184 6.704 1.00 97.88 102 ARG A C 1
ATOM 785 O O . ARG A 1 102 ? -6.338 -6.807 6.794 1.00 97.88 102 ARG A O 1
ATOM 792 N N . VAL A 1 103 ? -7.894 -5.454 7.694 1.00 98.00 103 VAL A N 1
ATOM 793 C CA . VAL A 1 103 ? -7.263 -5.295 9.013 1.00 98.00 103 VAL A CA 1
ATOM 794 C C . VAL A 1 103 ? -7.860 -6.241 10.055 1.00 98.00 103 VAL A C 1
ATOM 796 O O . VAL A 1 103 ? -9.020 -6.641 9.959 1.00 98.00 103 VAL A O 1
ATOM 799 N N . VAL A 1 104 ? -7.064 -6.573 11.072 1.00 97.81 104 VAL A N 1
ATOM 800 C CA . VAL A 1 104 ? -7.518 -7.285 12.273 1.00 97.81 104 VAL A CA 1
ATOM 801 C C . VAL A 1 104 ? -7.531 -6.284 13.420 1.00 97.81 104 VAL A C 1
ATOM 803 O O . VAL A 1 104 ? -6.486 -5.742 13.767 1.00 97.81 104 VAL A O 1
ATOM 806 N N . LEU A 1 105 ? -8.716 -6.011 13.965 1.00 98.06 105 LEU A N 1
ATOM 807 C CA . LEU A 1 105 ? -8.889 -5.065 15.069 1.00 98.06 105 LEU A CA 1
ATOM 808 C C . LEU A 1 105 ? -8.265 -5.601 16.362 1.00 98.06 105 LEU A C 1
ATOM 810 O O . LEU A 1 105 ? -8.226 -6.814 16.569 1.00 98.06 105 LEU A O 1
ATOM 814 N N . TYR A 1 106 ? -7.862 -4.703 17.261 1.00 97.88 106 TYR A N 1
ATOM 815 C CA . TYR A 1 106 ? -7.679 -5.078 18.663 1.00 97.88 106 TYR A CA 1
ATOM 816 C C . TYR A 1 106 ? -9.010 -5.564 19.256 1.00 97.88 106 TYR A C 1
ATOM 818 O O . TYR A 1 106 ? -10.077 -5.041 18.916 1.00 97.88 106 TYR A O 1
ATOM 826 N N . ASP A 1 107 ? -8.950 -6.551 20.154 1.00 97.69 107 ASP A N 1
ATOM 827 C CA . ASP A 1 107 ? -10.136 -7.219 20.713 1.00 97.69 107 ASP A CA 1
ATOM 828 C C . ASP A 1 107 ? -11.119 -6.244 21.386 1.00 97.69 107 ASP A C 1
ATOM 830 O O . ASP A 1 107 ? -12.329 -6.478 21.422 1.00 97.69 107 ASP A O 1
ATOM 834 N N . ASP A 1 108 ? -10.608 -5.134 21.917 1.00 96.56 108 ASP A N 1
ATOM 835 C CA . ASP A 1 108 ? -11.358 -4.115 22.641 1.00 96.56 108 ASP A CA 1
ATOM 836 C C . ASP A 1 108 ? -11.788 -2.915 21.784 1.00 96.56 108 ASP A C 1
ATOM 838 O O . ASP A 1 108 ? -12.652 -2.150 22.225 1.00 96.56 108 ASP A O 1
ATOM 842 N N . ALA A 1 109 ? -11.289 -2.781 20.550 1.00 96.75 109 ALA A N 1
ATOM 843 C CA . ALA A 1 109 ? -11.584 -1.643 19.681 1.00 96.75 109 ALA A CA 1
ATOM 844 C C . ALA A 1 109 ? -13.091 -1.511 19.398 1.00 96.75 109 ALA A C 1
ATOM 846 O O . ALA A 1 109 ? -13.701 -0.475 19.665 1.00 96.75 109 ALA A O 1
ATOM 847 N N . LEU A 1 110 ? -13.732 -2.576 18.907 1.00 95.88 110 LEU A N 1
ATOM 848 C CA . LEU A 1 110 ? -15.165 -2.547 18.594 1.00 95.88 110 LEU A CA 1
ATOM 849 C C . LEU A 1 110 ? -16.056 -2.464 19.856 1.00 95.88 110 LEU A C 1
ATOM 851 O O . LEU A 1 110 ? -16.992 -1.655 19.868 1.00 95.88 110 LEU A O 1
ATOM 855 N N . PRO A 1 111 ? -15.780 -3.214 20.946 1.00 96.56 111 PRO A N 1
ATOM 856 C CA . PRO A 1 111 ? -16.476 -3.022 22.220 1.00 96.56 111 PRO A CA 1
ATOM 857 C C . PRO A 1 111 ? -16.381 -1.601 22.789 1.00 96.56 111 PRO A C 1
ATOM 859 O O . PRO A 1 111 ? -17.318 -1.151 23.446 1.00 96.56 111 PRO A O 1
ATOM 862 N N . ALA A 1 112 ? -15.273 -0.888 22.572 1.00 93.88 112 ALA A N 1
ATOM 863 C CA . ALA A 1 112 ? -15.107 0.484 23.046 1.00 93.88 112 ALA A CA 1
ATOM 864 C C . ALA A 1 112 ? -15.940 1.502 22.247 1.00 93.88 112 ALA A C 1
ATOM 866 O O . ALA A 1 112 ? -16.407 2.479 22.824 1.00 93.88 112 ALA A O 1
ATOM 867 N N . LEU A 1 113 ? -16.170 1.264 20.950 1.00 93.56 113 LEU A N 1
ATOM 868 C CA . LEU A 1 113 ? -16.923 2.166 20.063 1.00 93.56 113 LEU A CA 1
ATOM 869 C C . LEU A 1 113 ? -18.449 2.080 20.209 1.00 93.56 113 LEU A C 1
ATOM 871 O O . LEU A 1 113 ? -19.168 2.922 19.678 1.00 93.56 113 LEU A O 1
ATOM 875 N N . THR A 1 114 ? -18.952 1.047 20.880 1.00 90.62 114 THR A N 1
ATOM 876 C CA . THR A 1 114 ? -20.391 0.740 20.974 1.00 90.62 114 THR A CA 1
ATOM 877 C C . THR A 1 114 ? -21.002 1.093 22.334 1.00 90.62 114 THR A C 1
ATOM 879 O O . THR A 1 114 ? -22.132 0.697 22.624 1.00 90.62 114 THR A O 1
ATOM 882 N N . ARG A 1 115 ? -20.265 1.836 23.165 1.00 71.94 115 ARG A N 1
ATOM 883 C CA . ARG A 1 115 ? -20.666 2.302 24.501 1.00 71.94 115 ARG A CA 1
ATOM 884 C C . ARG A 1 115 ? -20.892 3.807 24.507 1.00 71.94 115 ARG A C 1
ATOM 886 O O . ARG A 1 115 ? -21.790 4.237 25.263 1.00 71.94 115 ARG A O 1
#

Organism: NCBI:txid410659

Foldseek 3Di:
DDDDDDDDFDDDVTFFDQVVLQVQLLVLLLVLCCVQPVLLSVVQPSVNLVVLLVVQCVVCVVCVVPSLVSQLVSQLVSCVVSVHDSVCSVVSSCSSVVSSPPTDTDPCNVVVVVD